Protein AF-A0A7J9R1V6-F1 (afdb_monomer_lite)

pLDDT: mean 95.25, std 6.04, range [62.75, 98.25]

Structure (mmCIF, N/CA/C/O backbone):
data_AF-A0A7J9R1V6-F1
#
_entry.id   AF-A0A7J9R1V6-F1
#
loop_
_atom_site.group_PDB
_atom_site.id
_atom_site.type_symbol
_atom_site.label_atom_id
_atom_site.label_alt_id
_atom_site.label_comp_id
_atom_site.label_asym_id
_atom_site.label_entity_id
_atom_site.label_seq_id
_atom_site.pdbx_PDB_ins_code
_atom_site.Cartn_x
_atom_site.Cartn_y
_atom_site.Cartn_z
_atom_site.occupancy
_atom_site.B_iso_or_equiv
_atom_site.auth_seq_id
_atom_site.auth_comp_id
_atom_site.auth_asym_id
_atom_site.auth_atom_id
_atom_site.pdbx_PDB_model_num
ATOM 1 N N . MET A 1 1 ? -7.907 -8.392 -4.783 1.00 62.75 1 MET A N 1
ATOM 2 C CA . MET A 1 1 ? -8.517 -9.454 -3.942 1.00 62.75 1 MET A CA 1
ATOM 3 C C . MET A 1 1 ? -9.742 -8.860 -3.269 1.00 62.75 1 MET A C 1
ATOM 5 O O . MET A 1 1 ? -9.646 -7.710 -2.861 1.00 62.75 1 MET A O 1
ATOM 9 N N . ASN A 1 2 ? -10.861 -9.577 -3.146 1.00 72.38 2 ASN A N 1
ATOM 10 C CA . ASN A 1 2 ? -11.944 -9.099 -2.285 1.00 72.38 2 ASN A CA 1
ATOM 11 C C . ASN A 1 2 ? -11.667 -9.617 -0.867 1.00 72.38 2 ASN A C 1
ATOM 13 O O . ASN A 1 2 ? -11.824 -10.807 -0.609 1.00 72.38 2 ASN A O 1
ATOM 17 N N . ILE A 1 3 ? -11.149 -8.757 0.013 1.00 86.94 3 ILE A N 1
ATOM 18 C CA . ILE A 1 3 ? -10.991 -9.092 1.435 1.00 86.94 3 ILE A CA 1
ATOM 19 C C . ILE A 1 3 ? -12.320 -8.879 2.161 1.00 86.94 3 ILE A C 1
ATOM 21 O O . ILE A 1 3 ? -13.120 -8.038 1.753 1.00 86.94 3 ILE A O 1
ATOM 25 N N . SER A 1 4 ? -12.556 -9.624 3.242 1.00 93.56 4 SER A N 1
ATOM 26 C CA . SER A 1 4 ? -13.771 -9.442 4.043 1.00 93.56 4 SER A CA 1
ATOM 27 C C . SER A 1 4 ? -13.822 -8.050 4.686 1.00 93.56 4 SER A C 1
ATOM 29 O O . SER A 1 4 ? -12.781 -7.480 5.029 1.00 93.56 4 SER A O 1
ATOM 31 N N . ASP A 1 5 ? -15.027 -7.534 4.944 1.00 93.75 5 ASP A N 1
ATOM 32 C CA . ASP A 1 5 ? -15.203 -6.268 5.672 1.00 93.75 5 ASP A CA 1
ATOM 33 C C . ASP A 1 5 ? -14.587 -6.312 7.071 1.00 93.75 5 ASP A C 1
ATOM 35 O O . ASP A 1 5 ? -14.049 -5.315 7.552 1.00 93.75 5 ASP A O 1
ATOM 39 N N . LYS A 1 6 ? -14.608 -7.483 7.721 1.00 95.94 6 LYS A N 1
ATOM 40 C CA . LYS A 1 6 ? -13.946 -7.685 9.013 1.00 95.94 6 LYS A CA 1
ATOM 41 C C . LYS A 1 6 ? -12.437 -7.461 8.895 1.00 95.94 6 LYS A C 1
ATOM 43 O O . LYS A 1 6 ? -11.865 -6.769 9.733 1.00 95.94 6 LYS A O 1
ATOM 48 N N . THR A 1 7 ? -11.807 -8.014 7.857 1.00 95.38 7 THR A N 1
ATOM 49 C CA . THR A 1 7 ? -10.372 -7.839 7.58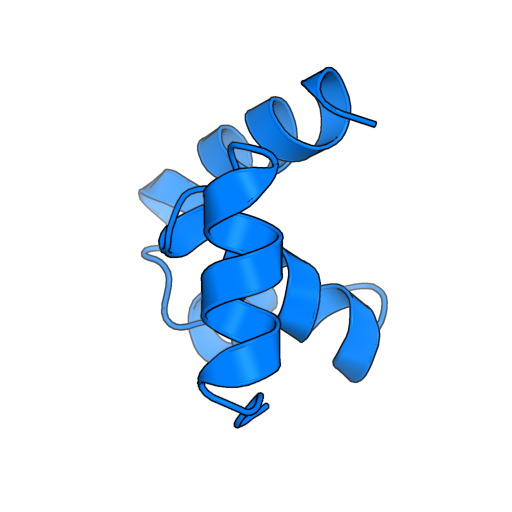5 1.00 95.38 7 THR A CA 1
ATOM 50 C C . THR A 1 7 ? -10.049 -6.383 7.272 1.00 95.38 7 THR A C 1
ATOM 52 O O . THR A 1 7 ? -9.128 -5.832 7.865 1.00 95.38 7 THR A O 1
ATOM 55 N N . ARG A 1 8 ? -10.834 -5.735 6.402 1.00 95.50 8 ARG A N 1
ATOM 56 C CA . ARG A 1 8 ? -10.654 -4.315 6.066 1.00 95.50 8 ARG A CA 1
ATOM 57 C C . ARG A 1 8 ? -10.706 -3.440 7.318 1.00 95.50 8 ARG A C 1
ATOM 59 O O . ARG A 1 8 ? -9.770 -2.692 7.569 1.00 95.50 8 ARG A O 1
ATOM 66 N N . ARG A 1 9 ? -11.742 -3.603 8.147 1.00 96.44 9 ARG A N 1
ATOM 67 C CA . ARG A 1 9 ? -11.898 -2.847 9.401 1.00 96.44 9 ARG A CA 1
ATOM 68 C C . ARG A 1 9 ? -10.765 -3.104 10.391 1.00 96.44 9 ARG A C 1
ATOM 70 O O . ARG A 1 9 ? -10.414 -2.210 11.150 1.00 96.44 9 ARG A O 1
ATOM 77 N N . ALA A 1 10 ? -10.216 -4.317 10.429 1.00 97.06 10 ALA A N 1
ATOM 78 C CA . ALA A 1 10 ? -9.065 -4.614 11.275 1.00 97.06 10 ALA A CA 1
ATOM 79 C C . ALA A 1 10 ? -7.813 -3.854 10.809 1.00 97.06 10 ALA A C 1
ATOM 81 O O . ALA A 1 10 ? -7.127 -3.276 11.645 1.00 97.06 10 ALA A O 1
ATOM 82 N N . LEU A 1 11 ? -7.565 -3.794 9.495 1.00 95.88 11 LEU A N 1
ATOM 83 C CA . LEU A 1 11 ? -6.456 -3.026 8.917 1.00 95.88 11 LEU A CA 1
ATOM 84 C C . LEU A 1 11 ? -6.629 -1.513 9.139 1.00 95.88 11 LEU A C 1
ATOM 86 O O . LEU A 1 11 ? -5.682 -0.829 9.510 1.00 95.88 11 LEU A O 1
ATOM 90 N N . GLU A 1 12 ? -7.851 -0.995 9.005 1.00 96.50 12 GLU A N 1
ATOM 91 C CA . GLU A 1 12 ? -8.157 0.411 9.314 1.00 96.50 12 GLU A CA 1
ATOM 92 C C . GLU A 1 12 ? -7.895 0.739 10.792 1.00 96.50 12 GLU A C 1
ATOM 94 O O . GLU A 1 12 ? -7.332 1.783 11.111 1.00 96.50 12 GLU A O 1
ATOM 99 N N . LYS A 1 13 ? -8.248 -0.170 11.712 1.00 97.44 13 LYS A N 1
ATOM 100 C CA . LYS A 1 13 ? -8.024 0.012 13.158 1.00 97.44 13 LYS A CA 1
ATOM 101 C C . LYS A 1 13 ? -6.554 0.081 13.553 1.00 97.44 13 LYS A C 1
ATOM 103 O O . LYS A 1 13 ? -6.250 0.700 14.567 1.00 97.44 13 LYS A O 1
ATOM 108 N N . ILE A 1 14 ? -5.667 -0.548 12.787 1.00 95.12 14 ILE A N 1
ATOM 109 C CA . ILE A 1 14 ? -4.217 -0.454 13.002 1.00 95.12 14 ILE A CA 1
ATOM 110 C C . ILE A 1 14 ? -3.593 0.715 12.223 1.00 95.12 14 ILE A C 1
ATOM 112 O O . ILE A 1 14 ? -2.376 0.820 12.140 1.00 95.12 14 ILE A O 1
ATOM 116 N N . GLY A 1 15 ? -4.417 1.609 11.669 1.00 96.06 15 GLY A N 1
ATOM 117 C CA 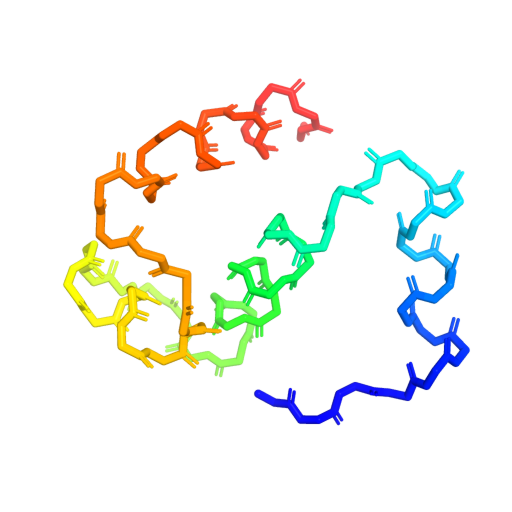. GLY A 1 15 ? -3.967 2.854 11.057 1.00 96.06 15 GLY A CA 1
ATOM 118 C C . GLY A 1 15 ? -3.675 2.766 9.562 1.00 96.06 15 GLY A C 1
ATOM 119 O O . GLY A 1 15 ? -3.089 3.710 9.024 1.00 96.06 15 GLY A O 1
ATOM 120 N N . LEU A 1 16 ? -4.072 1.682 8.876 1.00 97.62 16 LEU A N 1
ATOM 121 C CA . LEU A 1 16 ? -3.952 1.647 7.423 1.00 97.62 16 LEU A CA 1
ATOM 122 C C . LEU A 1 16 ? -5.069 2.439 6.738 1.00 97.62 16 LEU A C 1
ATOM 124 O O . LEU A 1 16 ? -6.250 2.318 7.069 1.00 97.62 16 LEU A O 1
ATOM 128 N N . THR A 1 17 ? -4.703 3.203 5.714 1.00 97.62 17 THR A N 1
ATOM 129 C CA . THR A 1 17 ? -5.665 3.897 4.852 1.00 97.62 17 THR A CA 1
ATOM 130 C C . THR A 1 17 ? -6.281 2.946 3.825 1.00 97.62 17 THR A C 1
ATOM 132 O O . THR A 1 17 ? -5.747 1.885 3.508 1.00 97.62 17 THR A O 1
ATOM 135 N N . SER A 1 18 ? -7.400 3.342 3.213 1.00 95.88 18 SER A N 1
ATOM 136 C CA . SER A 1 18 ? -8.012 2.553 2.133 1.00 95.88 18 SER A CA 1
ATOM 137 C C . SER A 1 18 ? -7.077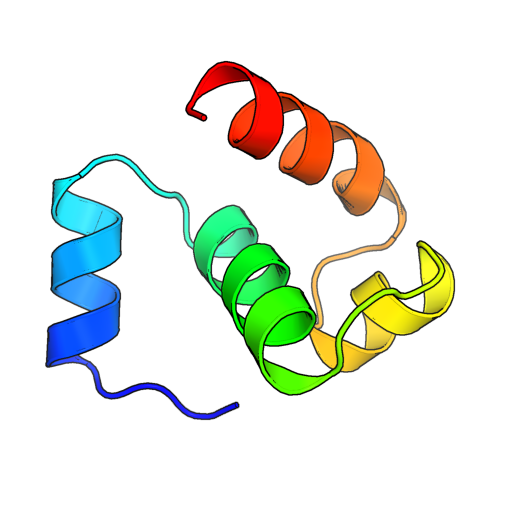 2.316 0.941 1.00 95.88 18 SER A C 1
ATOM 139 O O . SER A 1 18 ? -7.200 1.290 0.272 1.00 95.88 18 SER A O 1
ATOM 141 N N . TYR A 1 19 ? -6.156 3.240 0.650 1.00 97.25 19 TYR A N 1
ATOM 142 C CA . TYR A 1 19 ? -5.182 3.055 -0.428 1.00 97.25 19 TYR A CA 1
ATOM 143 C C . TYR A 1 19 ? -4.100 2.066 -0.019 1.00 97.25 19 TYR A C 1
ATOM 145 O O . TYR A 1 19 ? -3.862 1.110 -0.748 1.00 97.25 19 TYR A O 1
ATOM 153 N N . GLU A 1 20 ? -3.543 2.225 1.177 1.00 97.62 20 GLU A N 1
ATOM 154 C CA . GLU A 1 20 ? -2.578 1.288 1.754 1.00 97.62 20 GLU A CA 1
ATOM 155 C C . GLU A 1 20 ? -3.131 -0.138 1.804 1.00 97.62 20 GLU A C 1
ATOM 157 O O . GLU A 1 20 ? -2.477 -1.059 1.329 1.00 97.62 20 GLU A O 1
ATOM 162 N N . ILE A 1 21 ? -4.373 -0.330 2.262 1.00 97.38 21 ILE A N 1
ATOM 163 C CA . ILE A 1 21 ? -5.025 -1.649 2.303 1.00 97.38 21 ILE A CA 1
ATOM 164 C C . ILE A 1 21 ? -5.088 -2.277 0.909 1.00 97.38 21 ILE A C 1
ATOM 166 O O . ILE A 1 21 ? -4.800 -3.462 0.742 1.00 97.38 21 ILE A O 1
ATOM 170 N N . ARG A 1 22 ? -5.470 -1.505 -0.112 1.00 96.69 22 ARG A N 1
ATOM 171 C CA . ARG A 1 22 ? -5.593 -2.011 -1.488 1.00 96.69 22 ARG A CA 1
ATOM 172 C C . ARG A 1 22 ? -4.237 -2.327 -2.105 1.00 96.69 22 ARG A C 1
ATOM 174 O O . ARG A 1 22 ? -4.106 -3.359 -2.762 1.00 96.69 22 ARG A O 1
ATOM 181 N N . THR A 1 23 ? -3.246 -1.471 -1.882 1.00 97.25 23 THR A N 1
ATOM 182 C CA . THR A 1 23 ? -1.871 -1.673 -2.348 1.00 97.25 23 THR A CA 1
ATOM 183 C C . THR A 1 23 ? -1.258 -2.899 -1.673 1.00 97.25 23 THR A C 1
ATOM 185 O O . THR A 1 23 ? -0.865 -3.841 -2.357 1.00 97.25 23 THR A O 1
ATOM 188 N N . PHE A 1 24 ? -1.294 -2.955 -0.340 1.00 96.38 24 PHE A N 1
ATOM 189 C CA . PHE A 1 24 ? -0.744 -4.046 0.462 1.00 96.38 24 PHE A CA 1
ATOM 190 C C . PHE A 1 24 ? -1.381 -5.398 0.124 1.00 96.38 24 PHE A C 1
ATOM 192 O O . PHE A 1 24 ? -0.684 -6.373 -0.139 1.00 96.38 24 PHE A O 1
ATOM 199 N N . THR A 1 25 ? -2.712 -5.466 0.040 1.00 95.69 25 THR A N 1
ATOM 200 C CA . THR A 1 25 ? -3.399 -6.724 -0.304 1.00 95.69 25 THR A CA 1
ATOM 201 C C . THR A 1 25 ? -3.177 -7.170 -1.748 1.00 95.69 25 THR A C 1
ATOM 203 O O . THR A 1 25 ? -3.293 -8.362 -2.029 1.00 95.69 25 THR A O 1
ATOM 206 N N . SER A 1 26 ? -2.859 -6.251 -2.666 1.00 96.25 26 SER A N 1
ATOM 207 C CA . SER A 1 26 ? -2.476 -6.611 -4.037 1.00 96.25 26 SER A CA 1
ATOM 208 C C . SER A 1 26 ? -1.083 -7.229 -4.068 1.00 96.25 26 SER A C 1
ATOM 210 O O . SER A 1 26 ? -0.915 -8.283 -4.669 1.00 96.25 26 SER A O 1
ATOM 212 N N . LEU A 1 27 ? -0.123 -6.650 -3.342 1.00 95.62 27 LEU A N 1
ATOM 213 C CA . LEU A 1 27 ? 1.225 -7.213 -3.199 1.00 95.62 27 LEU A CA 1
ATOM 214 C C . LEU A 1 27 ? 1.209 -8.587 -2.516 1.00 95.62 27 LEU A C 1
ATOM 216 O O . LEU A 1 27 ? 1.834 -9.521 -2.999 1.00 95.62 27 LEU A O 1
ATOM 220 N N . LEU A 1 28 ? 0.430 -8.759 -1.442 1.00 95.06 28 LEU A N 1
ATOM 221 C CA . LEU A 1 28 ? 0.293 -10.066 -0.783 1.00 95.06 28 LEU A CA 1
ATOM 222 C C . LEU A 1 28 ? -0.296 -11.146 -1.699 1.00 95.06 28 LEU A C 1
ATOM 224 O O . LEU A 1 28 ? 0.002 -12.326 -1.530 1.00 95.06 28 LEU A O 1
ATOM 228 N N . LYS A 1 29 ? -1.173 -10.761 -2.633 1.00 94.44 29 LYS A N 1
ATOM 229 C CA . LYS A 1 29 ? -1.821 -11.700 -3.551 1.00 94.44 29 LYS A CA 1
ATOM 230 C C . LYS A 1 29 ? -0.933 -12.035 -4.748 1.00 94.44 29 LYS A C 1
ATOM 232 O O . LYS A 1 29 ? -0.864 -13.195 -5.141 1.00 94.44 29 LYS A O 1
ATOM 237 N N . ASP A 1 30 ? -0.383 -11.012 -5.386 1.00 95.75 30 ASP A N 1
ATOM 238 C CA . ASP A 1 30 ? 0.250 -11.115 -6.698 1.00 95.75 30 ASP A CA 1
ATOM 239 C C . ASP A 1 30 ? 1.791 -11.137 -6.613 1.00 95.75 30 ASP A C 1
ATOM 241 O O . ASP A 1 30 ? 2.440 -11.432 -7.611 1.00 95.75 30 ASP A O 1
ATOM 245 N N . GLY A 1 31 ? 2.369 -10.890 -5.432 1.00 95.00 31 GLY A N 1
ATOM 246 C CA . GLY A 1 31 ? 3.811 -10.847 -5.209 1.00 95.00 31 GLY A CA 1
ATOM 247 C C . GLY A 1 31 ? 4.431 -9.507 -5.601 1.00 95.00 31 GLY A C 1
ATOM 248 O O . GLY A 1 31 ? 3.802 -8.451 -5.492 1.00 95.00 31 GLY A O 1
ATOM 249 N N . GLU A 1 32 ? 5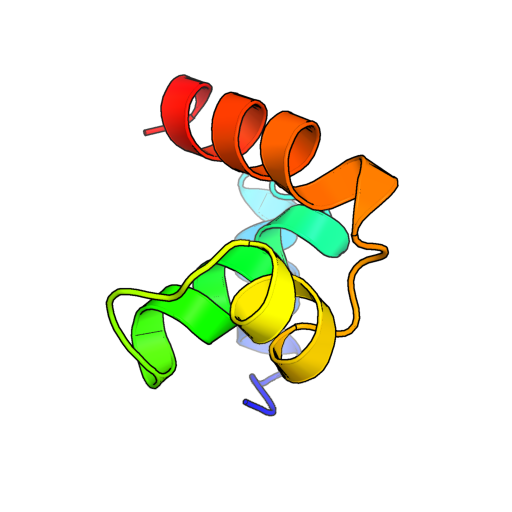.690 -9.554 -6.036 1.00 95.38 32 GLU A N 1
ATOM 250 C CA . GLU A 1 32 ? 6.392 -8.386 -6.563 1.00 95.38 32 GLU A CA 1
ATOM 251 C C . GLU A 1 32 ? 5.714 -7.891 -7.846 1.00 95.38 32 GLU A C 1
ATOM 253 O O . GLU A 1 32 ? 5.381 -8.667 -8.744 1.00 95.38 32 GLU A O 1
ATOM 258 N N . LEU A 1 33 ? 5.492 -6.581 -7.923 1.00 97.06 33 LEU A N 1
ATOM 259 C CA . LEU A 1 33 ? 4.813 -5.928 -9.033 1.00 97.06 33 LEU A CA 1
ATOM 260 C C . LEU A 1 33 ? 5.542 -4.639 -9.393 1.00 97.06 33 LEU A C 1
ATOM 262 O O . LEU A 1 33 ? 6.046 -3.928 -8.523 1.00 97.06 33 LEU A O 1
ATOM 266 N N . THR A 1 34 ? 5.500 -4.280 -10.673 1.00 97.69 34 THR A N 1
ATOM 267 C CA . THR A 1 34 ? 5.861 -2.924 -11.092 1.00 97.69 34 THR A CA 1
ATOM 268 C C . THR A 1 34 ? 4.846 -1.911 -10.552 1.00 97.69 34 THR A C 1
ATOM 270 O O . THR A 1 34 ? 3.695 -2.253 -10.267 1.00 97.69 34 THR A O 1
ATOM 273 N N . ALA A 1 35 ? 5.222 -0.632 -10.460 1.00 96.94 35 ALA A N 1
ATOM 274 C CA . ALA A 1 35 ? 4.296 0.418 -10.023 1.00 96.94 35 ALA A CA 1
ATOM 275 C C . ALA A 1 35 ? 3.052 0.526 -10.929 1.00 96.94 35 ALA A C 1
ATOM 277 O O . ALA A 1 35 ? 1.949 0.802 -10.450 1.00 96.94 35 ALA A O 1
ATOM 278 N N . SER A 1 36 ? 3.206 0.271 -12.233 1.00 97.88 36 SER A N 1
ATOM 279 C CA . SER A 1 36 ? 2.101 0.259 -13.197 1.00 97.88 36 SER A CA 1
ATOM 280 C C . SER A 1 36 ? 1.149 -0.905 -12.953 1.00 97.88 36 SER A C 1
ATOM 282 O O . SER A 1 36 ? -0.061 -0.686 -12.860 1.00 97.88 36 SER A O 1
ATOM 284 N N . ASP A 1 37 ? 1.680 -2.117 -12.770 1.00 98.12 37 ASP A N 1
ATOM 285 C CA . ASP A 1 37 ? 0.858 -3.302 -12.505 1.00 98.12 37 ASP A CA 1
ATOM 286 C C . ASP A 1 37 ? 0.156 -3.181 -11.157 1.00 98.12 37 ASP A C 1
ATOM 288 O O . ASP A 1 37 ? -1.023 -3.512 -11.024 1.00 98.12 37 ASP A O 1
ATOM 292 N N . LEU A 1 38 ? 0.860 -2.647 -10.159 1.00 97.94 38 LEU A N 1
ATOM 293 C CA . LEU A 1 38 ? 0.316 -2.401 -8.836 1.00 97.94 38 LEU A CA 1
ATOM 294 C C . LEU A 1 38 ? -0.809 -1.367 -8.881 1.00 97.94 38 LEU A C 1
ATOM 296 O O . LEU A 1 38 ? -1.850 -1.588 -8.262 1.00 97.94 38 LEU A O 1
ATOM 300 N N . SER A 1 39 ? -0.660 -0.285 -9.648 1.00 98.12 39 SER A N 1
ATOM 301 C CA . SER A 1 39 ? -1.736 0.687 -9.872 1.00 98.12 39 SER A CA 1
ATOM 302 C C . SER A 1 39 ? -2.966 0.041 -10.502 1.00 98.12 39 SER A C 1
ATOM 304 O O . SER A 1 39 ? -4.071 0.206 -9.985 1.00 98.12 39 SER A O 1
ATOM 306 N N . GLN A 1 40 ? -2.788 -0.756 -11.558 1.00 97.81 40 GLN A N 1
ATOM 307 C CA . GLN A 1 40 ? -3.902 -1.426 -12.229 1.00 97.81 40 GLN A CA 1
ATOM 308 C C . GLN A 1 40 ? -4.591 -2.465 -11.333 1.00 97.81 40 GLN A C 1
ATOM 310 O O . GLN A 1 40 ? -5.817 -2.467 -11.225 1.00 97.81 40 GLN A O 1
ATOM 315 N N . LYS A 1 41 ? -3.823 -3.326 -10.656 1.00 96.56 41 LYS A N 1
ATOM 316 C CA . LYS A 1 41 ? -4.351 -4.421 -9.824 1.00 96.56 41 LYS A CA 1
ATOM 317 C C . LYS A 1 41 ? -4.980 -3.932 -8.523 1.00 96.56 41 LYS A C 1
ATOM 319 O O . LYS A 1 41 ? -6.026 -4.445 -8.122 1.00 96.56 41 LYS A O 1
ATOM 324 N N . SER A 1 42 ? -4.367 -2.942 -7.872 1.00 96.12 42 SER A N 1
ATOM 325 C CA . SER A 1 42 ? -4.927 -2.341 -6.659 1.00 96.12 42 SER A CA 1
ATOM 326 C C . SER A 1 42 ? -6.079 -1.398 -6.981 1.00 96.12 42 SER A C 1
ATOM 328 O O . SER A 1 42 ? -6.988 -1.271 -6.164 1.00 96.12 42 SER A O 1
ATOM 330 N N . GLY A 1 43 ? -6.053 -0.763 -8.161 1.00 96.50 43 GLY A N 1
ATOM 331 C CA . GLY A 1 43 ? -6.893 0.354 -8.596 1.00 96.50 43 GLY A CA 1
ATOM 332 C C . GLY A 1 43 ? -6.582 1.668 -7.863 1.00 96.50 43 GLY A C 1
ATOM 333 O O . GLY A 1 43 ? -7.448 2.544 -7.767 1.00 96.50 43 GLY A O 1
ATOM 334 N N . VAL A 1 44 ? -5.418 1.775 -7.222 1.00 97.75 44 VAL A N 1
ATOM 335 C CA . VAL A 1 44 ? -4.897 3.033 -6.672 1.00 97.75 44 VAL A CA 1
ATOM 336 C C . VAL A 1 44 ? -4.251 3.812 -7.824 1.00 97.75 44 VAL A C 1
ATOM 338 O O . VAL A 1 44 ? -3.540 3.203 -8.625 1.00 97.75 44 VAL A O 1
ATOM 341 N N . PRO A 1 45 ? -4.480 5.133 -7.953 1.00 98.25 45 PRO A N 1
ATOM 342 C CA . PRO A 1 45 ? -3.874 5.925 -9.021 1.00 98.25 45 PRO A CA 1
ATOM 343 C C . PRO A 1 45 ? -2.349 5.792 -9.048 1.00 98.25 45 PRO A C 1
ATOM 345 O O . PRO A 1 45 ? -1.711 5.840 -7.999 1.00 98.25 45 PRO A O 1
ATOM 348 N N . TYR A 1 46 ? -1.765 5.688 -10.244 1.00 98.12 46 TYR A N 1
ATOM 349 C CA . TYR A 1 46 ? -0.317 5.521 -10.417 1.00 98.12 46 TYR A CA 1
ATOM 350 C C . TYR A 1 46 ? 0.490 6.611 -9.697 1.00 98.12 46 TYR A C 1
ATOM 352 O O . TYR A 1 46 ? 1.467 6.316 -9.014 1.00 98.12 46 TYR A O 1
ATOM 360 N N . SER A 1 47 ? 0.018 7.862 -9.756 1.00 97.81 47 SER A N 1
ATOM 361 C CA . SER A 1 47 ? 0.630 9.014 -9.078 1.00 97.81 47 SER A CA 1
ATOM 362 C C . SER A 1 47 ? 0.697 8.894 -7.552 1.00 97.81 47 SER A C 1
ATOM 364 O O . SER A 1 47 ? 1.425 9.650 -6.920 1.00 97.81 47 SER A O 1
ATOM 366 N N . LYS A 1 48 ? -0.053 7.962 -6.956 1.00 98.12 48 LYS A N 1
ATOM 367 C CA . LYS A 1 48 ? -0.096 7.707 -5.514 1.00 98.12 48 LYS A CA 1
ATOM 368 C C . LYS A 1 48 ? 0.654 6.449 -5.092 1.00 98.12 48 LYS A C 1
ATOM 370 O O . LYS A 1 48 ? 0.789 6.222 -3.897 1.00 98.12 48 LYS A O 1
ATOM 375 N N . ILE A 1 49 ? 1.156 5.641 -6.027 1.00 98.19 49 ILE A N 1
ATOM 376 C CA . ILE A 1 49 ? 1.770 4.353 -5.688 1.00 98.19 49 ILE A CA 1
ATOM 377 C C . ILE A 1 49 ? 3.019 4.52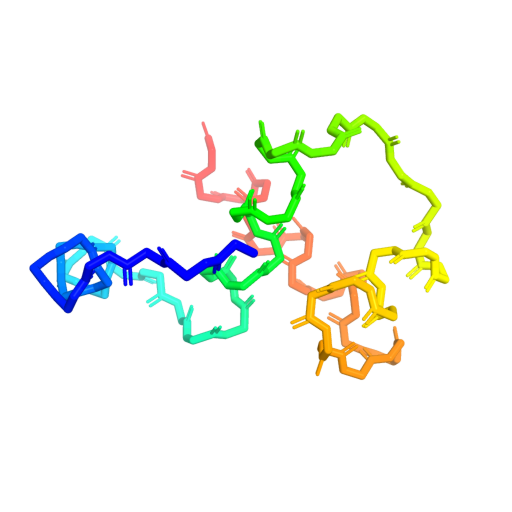5 -4.830 1.00 98.19 49 ILE A C 1
ATOM 379 O O . ILE A 1 49 ? 3.087 3.925 -3.766 1.00 98.19 49 ILE A O 1
ATOM 383 N N . TYR A 1 50 ? 3.962 5.373 -5.238 1.00 97.44 50 TYR A N 1
ATOM 384 C CA . TYR A 1 50 ? 5.197 5.571 -4.475 1.00 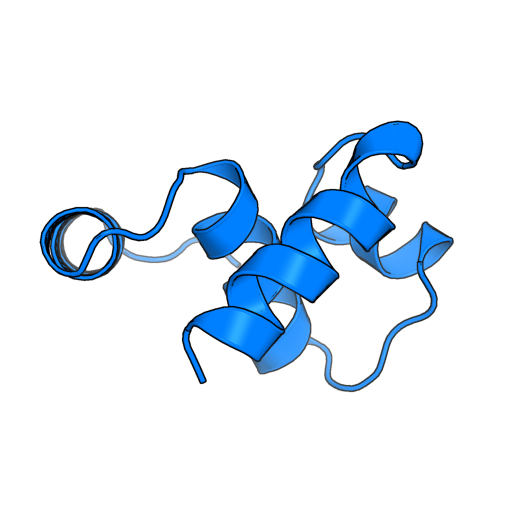97.44 50 TYR A CA 1
ATOM 385 C C . TYR A 1 50 ? 4.956 6.195 -3.097 1.00 97.44 50 TYR A C 1
ATOM 387 O O . TYR A 1 50 ? 5.572 5.769 -2.130 1.00 97.44 50 TYR A O 1
ATOM 395 N N . GLU A 1 51 ? 4.019 7.142 -2.990 1.00 98.00 51 GLU A N 1
ATOM 396 C CA . GLU A 1 51 ? 3.599 7.720 -1.704 1.00 98.00 51 GLU A CA 1
ATOM 397 C C . GLU A 1 51 ? 3.047 6.635 -0.774 1.00 98.00 51 GLU A C 1
ATOM 399 O O . GLU A 1 51 ? 3.498 6.495 0.357 1.00 98.00 51 GLU A O 1
ATOM 404 N N . VAL A 1 52 ? 2.118 5.812 -1.271 1.00 98.06 52 VAL A N 1
ATOM 405 C CA . VAL A 1 52 ? 1.514 4.733 -0.481 1.00 98.06 52 VAL A CA 1
ATOM 406 C C . VAL A 1 52 ? 2.549 3.673 -0.097 1.00 98.06 52 VAL A C 1
ATOM 408 O O . VAL A 1 52 ? 2.537 3.201 1.036 1.00 98.06 52 VAL A O 1
ATOM 411 N N . LEU A 1 53 ? 3.452 3.302 -1.008 1.00 97.75 53 LEU A N 1
ATOM 412 C CA . LEU A 1 53 ? 4.541 2.371 -0.709 1.00 97.75 53 LEU A CA 1
ATOM 413 C C . LEU A 1 53 ? 5.466 2.923 0.380 1.00 97.75 53 LEU A C 1
ATOM 415 O O . LEU A 1 53 ? 5.741 2.195 1.325 1.00 97.75 53 LEU A O 1
ATOM 419 N N . GLY A 1 54 ? 5.847 4.202 0.306 1.00 97.94 54 GLY A N 1
ATOM 420 C CA . GLY A 1 54 ? 6.642 4.857 1.348 1.00 97.94 54 GLY A CA 1
ATOM 421 C C . GLY A 1 54 ? 5.945 4.825 2.709 1.00 97.94 54 GLY A C 1
ATOM 422 O O . GLY A 1 54 ? 6.536 4.400 3.692 1.00 97.94 54 GLY A O 1
ATOM 423 N N . THR A 1 55 ? 4.648 5.146 2.766 1.00 97.94 55 THR A N 1
ATOM 424 C CA . THR A 1 55 ? 3.893 5.070 4.034 1.00 97.94 55 THR A CA 1
ATOM 425 C C . THR A 1 55 ? 3.748 3.648 4.581 1.00 97.94 55 THR A C 1
ATOM 427 O O . THR A 1 55 ? 3.660 3.464 5.792 1.00 97.94 55 THR A O 1
ATOM 430 N N . LEU A 1 56 ? 3.683 2.633 3.711 1.00 96.62 56 LEU A N 1
ATOM 431 C CA . LEU A 1 56 ? 3.636 1.229 4.126 1.00 96.62 56 LEU A CA 1
ATOM 432 C C . LEU A 1 56 ? 4.995 0.763 4.652 1.00 96.62 56 LEU A C 1
ATOM 434 O O . LEU A 1 56 ? 5.025 0.032 5.635 1.00 96.62 56 LEU A O 1
ATOM 438 N N . GLU A 1 57 ? 6.085 1.191 4.016 1.00 96.62 57 GLU A N 1
ATOM 439 C CA . GLU A 1 57 ? 7.457 0.919 4.450 1.00 96.62 57 GLU A CA 1
ATOM 440 C C . GLU A 1 57 ? 7.758 1.582 5.800 1.00 96.62 57 GLU A C 1
ATOM 442 O O . GLU A 1 57 ? 8.279 0.924 6.689 1.00 96.62 57 GLU A O 1
ATOM 447 N N . GLU A 1 58 ? 7.339 2.835 6.006 1.00 96.81 58 GLU A N 1
ATOM 448 C CA . GLU A 1 58 ? 7.477 3.546 7.289 1.00 96.81 58 GLU A CA 1
ATOM 449 C C . GLU A 1 58 ? 6.685 2.902 8.442 1.00 96.81 58 GLU A C 1
ATOM 451 O O . GLU A 1 58 ? 7.028 3.087 9.610 1.00 96.81 58 GLU A O 1
ATOM 456 N N . LYS A 1 59 ? 5.596 2.187 8.127 1.00 94.19 59 LYS A N 1
ATOM 457 C CA . LYS A 1 59 ? 4.761 1.461 9.101 1.00 94.19 59 LYS A CA 1
ATOM 458 C C . LYS A 1 59 ? 5.220 0.015 9.333 1.00 94.19 59 LYS A C 1
ATOM 460 O O . LYS A 1 59 ? 4.672 -0.629 10.234 1.00 94.19 59 LYS A O 1
ATOM 465 N N . GLY A 1 60 ? 6.117 -0.498 8.487 1.00 76.94 60 GLY A N 1
ATOM 466 C CA . GLY A 1 60 ? 6.712 -1.837 8.575 1.00 76.94 60 GLY A CA 1
ATOM 467 C C . GLY A 1 60 ? 7.855 -1.907 9.577 1.00 76.94 60 GLY A C 1
ATOM 468 O O . GLY A 1 60 ? 8.145 -3.047 10.001 1.00 76.94 60 GLY A O 1
#

Secondary structure (DSSP, 8-state):
----HHHHHHHHHTT--HHHHHHHHHHHHH-S--HHHHHHHH---GGGHHHHHHHHHHT-

Foldseek 3Di:
DDDDPVVVVVCVVLPDDLLLVLLVVQCVVVPDDDLVVSCVRSVPHSVCSVVSVVVVVVVD

Radius of gyration: 10.79 Å; chains: 1; bounding box: 23×21×26 Å

Sequence (60 aa):
MNISDKTRRALEKIGLTSYEIRTFTSLLKDGELTASDLSQKSGVPYSKIYEVLGTLEEKG